Protein AF-A0A841J9T7-F1 (afdb_monomer_lite)

Sequence (153 aa):
MTEWVSKWVQEGRLWIWRYANPRRDWRGWHFSADPAGCRSVRNLLDRMSGGGACHRTLKLDSITDDVLRVPNYDQKSFGQFSRVRIEYQPDAQDLSLHPENDRLVLTVGNRRLQKLASAFTDVEIDGGDFGIRTSDNRRAEHWMFWWPPRERN

Organism: NCBI:txid627688

Secondary structure (DSSP, 8-state):
--HHHHT----S-EEEE-BSS--GGG-S-EEEE-HHHHHHHHHHHHHHTTSSSEEEEEEPPP--HHHHHTTT----BSS--SEEEEEE-TT--S-EEEEETTEEEEEE-HHHHHHHHHHHHHHHTT--SEEE-SSSSTTSPPEEE-PPPPP--

Structure (mmCIF, N/CA/C/O backbone):
data_AF-A0A841J9T7-F1
#
_entry.id   AF-A0A841J9T7-F1
#
loop_
_atom_site.group_PDB
_atom_site.id
_atom_site.type_symbol
_atom_site.label_atom_id
_atom_site.label_alt_id
_atom_site.label_comp_id
_atom_site.label_asym_id
_atom_site.label_entity_id
_atom_site.label_seq_id
_atom_site.pdbx_PDB_ins_code
_atom_site.Cartn_x
_atom_site.Cartn_y
_atom_site.Cartn_z
_atom_site.occupancy
_atom_site.B_iso_or_equiv
_atom_site.auth_seq_id
_atom_site.auth_comp_id
_atom_site.auth_asym_id
_atom_site.auth_atom_id
_atom_site.pdbx_PDB_model_num
ATOM 1 N N . MET A 1 1 ? -18.945 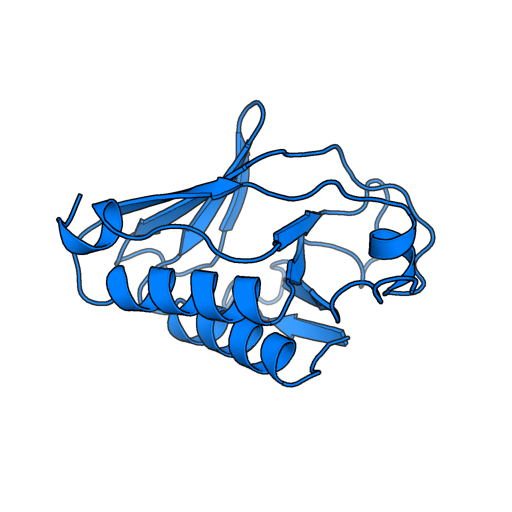-1.268 10.205 1.00 57.69 1 MET A N 1
ATOM 2 C CA . MET A 1 1 ? -18.230 -0.840 8.981 1.00 57.69 1 MET A CA 1
ATOM 3 C C . MET A 1 1 ? -19.118 0.154 8.265 1.00 57.69 1 MET A C 1
ATOM 5 O O . MET A 1 1 ? -20.275 -0.166 8.032 1.00 57.69 1 MET A O 1
ATOM 9 N N . THR A 1 2 ? -18.623 1.355 7.997 1.00 70.69 2 THR A N 1
ATOM 10 C CA . THR A 1 2 ? -19.418 2.4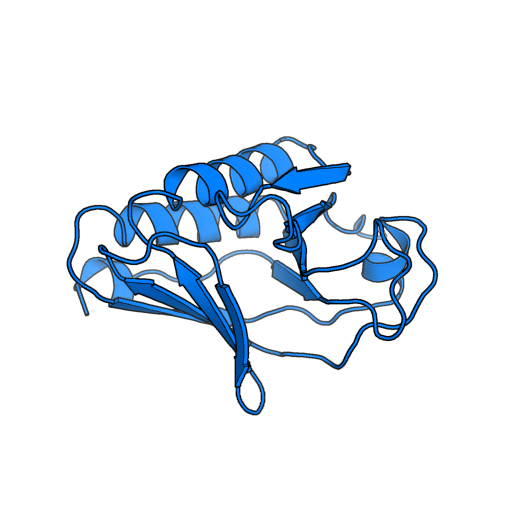32 7.401 1.00 70.69 2 THR A CA 1
ATOM 11 C C . THR A 1 2 ? -19.857 2.042 5.980 1.00 70.69 2 THR A C 1
ATOM 13 O O . THR A 1 2 ? -19.057 1.501 5.213 1.00 70.69 2 THR A O 1
ATOM 16 N N . GLU A 1 3 ? -21.122 2.276 5.628 1.00 76.94 3 GLU A N 1
ATOM 17 C CA . GLU A 1 3 ? -21.802 1.710 4.443 1.00 76.94 3 GLU A CA 1
ATOM 18 C C . GLU A 1 3 ? -21.121 2.034 3.092 1.00 76.94 3 GLU A C 1
ATOM 20 O O . GLU A 1 3 ? -21.208 1.290 2.120 1.00 76.94 3 GLU A O 1
ATOM 25 N N . TRP A 1 4 ? -20.378 3.133 3.020 1.00 83.44 4 TRP A N 1
ATOM 26 C CA . TRP A 1 4 ? -19.606 3.534 1.840 1.00 83.44 4 TRP A CA 1
ATOM 27 C C . TRP A 1 4 ? -18.286 2.762 1.622 1.00 83.44 4 TRP A C 1
ATOM 29 O O . TRP A 1 4 ? -17.859 2.606 0.475 1.00 83.44 4 TRP A O 1
ATOM 39 N N . VAL A 1 5 ? -17.665 2.224 2.682 1.00 88.75 5 VAL A N 1
ATOM 40 C CA . VAL A 1 5 ? -16.448 1.391 2.622 1.00 88.75 5 VAL A CA 1
ATOM 41 C C . VAL A 1 5 ? -16.835 -0.020 2.196 1.00 88.75 5 VAL A C 1
ATOM 43 O O . VAL A 1 5 ? -16.106 -0.672 1.451 1.00 88.75 5 VAL A O 1
ATOM 46 N N . SER A 1 6 ? -18.019 -0.490 2.606 1.00 88.19 6 SER A N 1
ATOM 47 C CA . SER A 1 6 ? -18.521 -1.798 2.183 1.00 88.19 6 SER A CA 1
ATOM 48 C C . SER A 1 6 ? -18.913 -1.840 0.701 1.00 88.19 6 SER A C 1
ATOM 50 O O . SER A 1 6 ? -18.763 -2.891 0.077 1.00 88.19 6 SER A O 1
ATOM 52 N N . LYS A 1 7 ? -19.351 -0.709 0.131 1.00 91.81 7 LYS A N 1
ATOM 53 C CA . LYS A 1 7 ? -19.669 -0.542 -1.301 1.00 91.81 7 LYS A CA 1
ATOM 54 C C . LYS A 1 7 ? -18.442 -0.324 -2.195 1.00 91.81 7 LYS A C 1
ATOM 56 O O . LYS A 1 7 ? -18.576 -0.346 -3.412 1.00 91.81 7 LYS A O 1
ATOM 61 N N . TRP A 1 8 ? -17.261 -0.086 -1.624 1.00 95.56 8 TRP A N 1
ATOM 62 C CA . TRP A 1 8 ? -16.036 0.075 -2.408 1.00 95.56 8 TRP A CA 1
ATOM 63 C C . TRP A 1 8 ? -15.618 -1.252 -3.052 1.00 95.56 8 TRP A C 1
ATOM 65 O O . TRP A 1 8 ? -15.632 -2.301 -2.399 1.00 95.56 8 TRP A O 1
ATOM 75 N N . VAL A 1 9 ? -15.209 -1.202 -4.316 1.00 95.69 9 VAL A N 1
ATOM 76 C CA . VAL A 1 9 ? -14.722 -2.351 -5.082 1.00 95.69 9 VAL A CA 1
ATOM 77 C C . VAL A 1 9 ? -13.314 -2.035 -5.565 1.00 95.69 9 VAL A C 1
ATOM 79 O O . VAL A 1 9 ? -13.032 -0.912 -5.9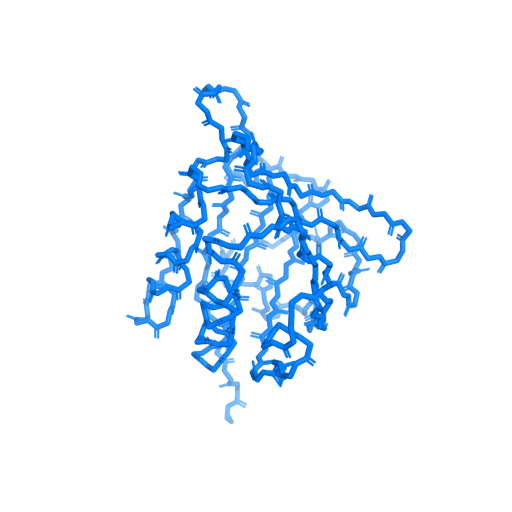75 1.00 95.69 9 VAL A O 1
ATOM 82 N N . GLN A 1 10 ? -12.432 -3.026 -5.474 1.00 97.88 10 GLN A N 1
ATOM 83 C CA . GLN A 1 10 ? -11.070 -2.885 -5.960 1.00 97.88 10 GLN A CA 1
ATOM 84 C C . GLN A 1 10 ? -11.047 -2.844 -7.486 1.00 97.88 10 GLN A C 1
ATOM 86 O O . GLN A 1 10 ? -11.663 -3.680 -8.145 1.00 97.88 10 GLN A O 1
ATOM 91 N N . GLU A 1 11 ? -10.250 -1.928 -8.013 1.00 97.50 11 GLU A N 1
ATOM 92 C CA . GLU A 1 11 ? -9.893 -1.814 -9.421 1.00 97.50 11 GLU A CA 1
ATOM 93 C C . GLU A 1 11 ? -8.370 -1.865 -9.548 1.00 97.50 11 GLU A C 1
ATOM 95 O O . GLU A 1 11 ? -7.658 -1.484 -8.617 1.00 97.50 11 GLU A O 1
ATOM 100 N N . GLY A 1 12 ? -7.881 -2.339 -10.693 1.00 96.44 12 GLY A N 1
ATOM 101 C CA . GLY A 1 12 ? -6.451 -2.450 -10.969 1.00 96.44 12 GLY A CA 1
ATOM 102 C C . GLY A 1 12 ? -5.695 -3.431 -10.069 1.00 96.44 12 GLY A C 1
ATOM 103 O O . GLY A 1 12 ? -6.268 -4.205 -9.289 1.00 96.44 12 GLY A O 1
ATOM 104 N N . ARG A 1 13 ? -4.374 -3.413 -10.223 1.00 97.06 13 ARG A N 1
ATOM 105 C CA . ARG A 1 13 ? -3.427 -4.333 -9.588 1.00 97.06 13 ARG A CA 1
ATOM 106 C C . ARG A 1 13 ? -2.626 -3.637 -8.496 1.00 97.06 13 ARG A C 1
ATOM 108 O O . ARG A 1 13 ? -2.325 -2.448 -8.574 1.00 97.06 13 ARG A O 1
ATOM 115 N N . LEU A 1 14 ? -2.280 -4.414 -7.474 1.00 97.69 14 LEU A N 1
ATOM 116 C CA . LEU A 1 14 ? -1.498 -3.988 -6.319 1.00 97.69 14 LEU A CA 1
ATOM 117 C C . LEU A 1 14 ? -0.500 -5.091 -5.974 1.00 97.69 14 LEU A C 1
ATOM 119 O O . LEU A 1 14 ? -0.892 -6.241 -5.773 1.00 97.69 14 LEU A O 1
ATOM 123 N N . TRP A 1 15 ? 0.766 -4.720 -5.841 1.00 97.12 15 TRP A N 1
ATOM 124 C CA . TRP A 1 15 ? 1.850 -5.597 -5.421 1.00 97.12 15 TRP A CA 1
ATOM 125 C C . TRP A 1 15 ? 2.432 -5.080 -4.111 1.00 97.12 15 TRP A C 1
ATOM 127 O O . TRP A 1 15 ? 2.761 -3.900 -3.983 1.00 97.12 15 TRP A O 1
ATOM 137 N N . ILE A 1 16 ? 2.571 -5.977 -3.136 1.00 97.31 16 ILE A N 1
ATOM 138 C CA . ILE A 1 16 ? 3.241 -5.692 -1.868 1.00 97.31 16 ILE A CA 1
ATOM 139 C C . ILE A 1 16 ? 4.197 -6.836 -1.567 1.00 97.31 16 ILE A C 1
ATOM 141 O O . ILE A 1 16 ? 3.788 -7.997 -1.528 1.00 97.31 16 ILE A O 1
ATOM 145 N N . TRP A 1 17 ? 5.464 -6.515 -1.332 1.00 95.44 17 TRP A N 1
ATOM 146 C CA . TRP A 1 17 ? 6.475 -7.514 -1.013 1.00 95.44 17 TRP A CA 1
ATOM 147 C C . TRP A 1 17 ? 7.516 -6.982 -0.042 1.00 95.44 17 TRP A C 1
ATOM 149 O O . TRP A 1 17 ? 7.650 -5.787 0.200 1.00 95.44 17 TRP A O 1
ATOM 159 N N . ARG A 1 18 ? 8.276 -7.907 0.522 1.00 94.38 18 ARG A N 1
ATOM 160 C CA . ARG A 1 18 ? 9.519 -7.642 1.240 1.00 94.38 18 ARG A CA 1
ATOM 161 C C . ARG A 1 18 ? 10.559 -8.597 0.682 1.00 94.38 18 ARG A C 1
ATOM 163 O O . ARG A 1 18 ? 10.191 -9.686 0.257 1.00 94.38 18 ARG A O 1
ATOM 170 N N . TYR A 1 19 ? 11.832 -8.232 0.662 1.00 93.50 19 TYR A N 1
ATOM 171 C CA . TYR A 1 19 ? 12.885 -9.164 0.250 1.00 93.50 19 TYR A CA 1
ATOM 172 C C . TYR A 1 19 ? 13.229 -10.142 1.374 1.00 93.50 19 TYR A C 1
ATOM 174 O O . TYR A 1 19 ? 13.214 -9.767 2.545 1.00 93.50 19 TYR A O 1
ATOM 182 N N . ALA A 1 20 ? 13.564 -11.387 1.025 1.00 90.69 20 ALA A N 1
ATOM 183 C CA . ALA A 1 20 ? 13.953 -12.406 2.004 1.00 90.69 20 ALA A CA 1
ATOM 184 C C . ALA A 1 20 ? 15.289 -12.078 2.692 1.00 90.69 20 ALA A C 1
ATOM 186 O O . ALA A 1 20 ? 15.424 -12.281 3.894 1.00 90.69 20 ALA A O 1
ATOM 187 N N . ASN A 1 21 ? 16.247 -11.518 1.944 1.00 88.50 21 ASN A N 1
ATOM 188 C CA . ASN A 1 21 ? 17.583 -11.161 2.434 1.00 88.50 21 ASN A CA 1
ATOM 189 C C . ASN A 1 21 ? 17.946 -9.711 2.056 1.00 88.50 21 ASN A C 1
ATOM 191 O O . ASN A 1 21 ? 18.801 -9.491 1.194 1.00 88.50 21 ASN A O 1
ATOM 195 N N . PRO A 1 22 ? 17.288 -8.702 2.656 1.00 90.38 22 PRO A N 1
ATOM 196 C CA . PRO A 1 22 ? 17.463 -7.314 2.253 1.00 90.38 22 PRO A CA 1
ATOM 197 C C . PRO A 1 22 ? 18.798 -6.732 2.736 1.00 90.38 22 PRO A C 1
ATOM 199 O O . PRO A 1 22 ? 19.158 -6.819 3.917 1.00 90.38 22 PRO A O 1
ATOM 202 N N . ARG A 1 23 ? 19.496 -6.022 1.843 1.00 88.38 23 ARG A N 1
ATOM 203 C CA . ARG A 1 23 ? 20.515 -5.029 2.231 1.00 88.38 23 ARG A CA 1
ATOM 204 C C . ARG A 1 23 ? 19.846 -3.879 2.991 1.00 88.38 23 ARG A C 1
ATOM 206 O O . ARG A 1 23 ? 18.635 -3.710 2.917 1.00 88.38 23 ARG A O 1
ATOM 213 N N . ARG A 1 24 ? 20.629 -3.075 3.722 1.00 84.62 24 ARG A N 1
ATOM 214 C CA . ARG A 1 24 ? 20.113 -2.030 4.630 1.00 84.62 24 ARG A CA 1
ATOM 215 C C . ARG A 1 24 ? 19.043 -1.134 3.992 1.00 84.62 24 ARG A C 1
ATOM 217 O O . ARG A 1 24 ? 18.013 -0.922 4.618 1.00 84.62 24 ARG A O 1
ATOM 224 N N . ASP A 1 25 ? 19.278 -0.673 2.768 1.00 83.88 25 ASP A N 1
ATOM 225 C CA . ASP A 1 25 ? 18.397 0.283 2.080 1.00 83.88 25 ASP A CA 1
ATOM 226 C C . ASP A 1 25 ? 17.207 -0.398 1.365 1.00 83.88 25 ASP A C 1
ATOM 228 O O . ASP A 1 25 ? 16.303 0.270 0.881 1.00 83.88 25 ASP A O 1
ATOM 232 N N . TRP A 1 26 ? 17.178 -1.736 1.363 1.00 88.31 26 TRP A N 1
ATOM 233 C CA . TRP A 1 26 ? 16.125 -2.598 0.804 1.00 88.31 26 TRP A CA 1
ATOM 234 C C . TRP A 1 26 ? 15.266 -3.252 1.897 1.00 88.31 26 TRP A C 1
ATOM 236 O O . TRP A 1 26 ? 14.555 -4.229 1.656 1.00 88.31 26 TRP A O 1
ATOM 246 N N . ARG A 1 27 ? 15.408 -2.781 3.141 1.00 90.75 27 ARG A N 1
ATOM 247 C CA . ARG A 1 27 ? 14.606 -3.231 4.280 1.00 90.75 27 ARG A CA 1
ATOM 248 C C . ARG A 1 27 ? 13.223 -2.589 4.249 1.00 90.75 27 ARG A C 1
ATOM 250 O O . ARG A 1 27 ? 13.043 -1.511 3.698 1.00 90.75 27 ARG A O 1
ATOM 257 N N . GLY A 1 28 ? 12.281 -3.225 4.937 1.00 93.56 28 GLY A N 1
ATOM 258 C CA . GLY A 1 28 ? 10.891 -2.791 4.976 1.00 93.56 28 GLY A CA 1
ATOM 259 C C . GLY A 1 28 ? 10.045 -3.399 3.865 1.00 93.56 28 GLY A C 1
ATOM 260 O O . GLY A 1 28 ? 10.404 -4.408 3.256 1.00 93.56 28 GLY A O 1
ATOM 261 N N . TRP A 1 29 ? 8.875 -2.804 3.668 1.00 96.81 29 TRP A N 1
ATOM 262 C CA . TRP A 1 29 ? 7.907 -3.232 2.667 1.00 96.81 29 TRP A CA 1
ATOM 263 C C . TRP A 1 29 ? 8.026 -2.392 1.405 1.00 96.81 29 TRP A C 1
ATOM 265 O O . TRP A 1 29 ? 8.319 -1.198 1.450 1.00 96.81 29 TRP A O 1
ATOM 275 N N . HIS A 1 30 ? 7.772 -3.038 0.282 1.00 97.00 30 HIS A N 1
ATOM 276 C CA . HIS A 1 30 ? 7.824 -2.478 -1.051 1.00 97.00 30 HIS A CA 1
ATOM 277 C C . HIS A 1 30 ? 6.428 -2.547 -1.653 1.00 97.00 30 HIS A C 1
ATOM 279 O O . HIS A 1 30 ? 5.721 -3.542 -1.481 1.00 97.00 30 HIS A O 1
ATOM 285 N N . PHE A 1 31 ? 6.047 -1.478 -2.335 1.00 97.56 31 PHE A N 1
ATOM 286 C CA . PHE A 1 31 ? 4.732 -1.276 -2.909 1.00 97.56 31 PHE A CA 1
ATOM 287 C C . PHE A 1 31 ? 4.874 -0.911 -4.379 1.00 97.56 31 PHE A C 1
ATOM 289 O O . PHE A 1 31 ? 5.788 -0.186 -4.778 1.00 97.56 31 PHE A O 1
ATOM 296 N N . SER A 1 32 ? 3.932 -1.394 -5.171 1.00 96.50 32 SER A N 1
ATOM 297 C CA . SER A 1 32 ? 3.701 -0.949 -6.537 1.00 96.50 32 SER A CA 1
ATOM 298 C C . SER A 1 32 ? 2.229 -1.174 -6.870 1.00 96.50 32 SER A C 1
ATOM 300 O O . SER A 1 32 ? 1.584 -2.050 -6.289 1.00 96.50 32 SER A O 1
ATOM 302 N N . ALA A 1 33 ? 1.680 -0.386 -7.780 1.00 96.88 33 ALA A N 1
ATOM 303 C CA . ALA A 1 33 ? 0.329 -0.556 -8.291 1.00 96.88 33 ALA A CA 1
ATOM 304 C C . ALA A 1 33 ? 0.253 0.034 -9.698 1.00 96.88 33 ALA A C 1
ATOM 306 O O . ALA A 1 33 ? 1.012 0.942 -10.036 1.00 96.88 33 ALA A O 1
ATOM 307 N N . ASP A 1 34 ? -0.661 -0.484 -10.515 1.00 95.62 34 ASP A N 1
ATOM 308 C CA . ASP A 1 34 ? -0.993 0.179 -11.776 1.00 95.62 34 ASP A CA 1
ATOM 309 C C . ASP A 1 34 ? -1.816 1.460 -11.501 1.00 95.62 34 ASP A C 1
ATOM 311 O O . ASP A 1 34 ? -2.312 1.653 -10.381 1.00 95.62 34 ASP A O 1
ATOM 315 N N . PRO A 1 35 ? -2.005 2.355 -12.490 1.00 95.69 35 PRO A N 1
ATOM 316 C CA . PRO A 1 35 ? -2.741 3.597 -12.263 1.00 95.69 35 PRO A CA 1
ATOM 317 C C . PRO A 1 35 ? -4.172 3.393 -11.735 1.00 95.69 35 PRO A C 1
ATOM 319 O O . PRO A 1 35 ? -4.660 4.203 -10.945 1.00 95.69 35 PRO A O 1
ATOM 322 N N . ALA A 1 36 ? -4.860 2.315 -12.132 1.00 97.00 36 ALA A N 1
ATOM 323 C CA . ALA A 1 36 ? -6.192 2.003 -11.613 1.00 97.00 36 ALA A CA 1
ATOM 324 C C . ALA A 1 36 ? -6.128 1.524 -10.151 1.00 97.00 36 ALA A C 1
ATOM 326 O O . ALA A 1 36 ? -6.938 1.959 -9.333 1.00 97.00 36 ALA A O 1
ATOM 327 N N . GLY A 1 37 ? -5.121 0.724 -9.800 1.00 97.50 37 GLY A N 1
ATOM 328 C CA . GLY A 1 37 ? -4.824 0.263 -8.448 1.00 97.50 37 GLY A CA 1
ATOM 329 C C . GLY A 1 37 ? -4.497 1.417 -7.509 1.00 97.50 37 GLY A C 1
ATOM 330 O O . GLY A 1 37 ? -5.073 1.501 -6.422 1.00 97.50 37 GLY A O 1
ATOM 331 N N . CYS A 1 38 ? -3.665 2.366 -7.949 1.00 98.00 38 CYS A N 1
ATOM 332 C CA . CYS A 1 38 ? -3.388 3.592 -7.202 1.00 98.00 38 CYS A CA 1
ATOM 333 C C . CYS A 1 38 ? -4.670 4.375 -6.901 1.00 98.00 38 CYS A C 1
ATOM 335 O O . CYS A 1 38 ? -4.955 4.660 -5.734 1.00 98.00 38 CYS A O 1
ATOM 337 N N . ARG A 1 39 ? -5.490 4.670 -7.922 1.00 97.75 39 ARG A N 1
ATOM 338 C CA . ARG A 1 39 ? -6.785 5.352 -7.733 1.00 97.75 39 ARG A CA 1
ATOM 339 C C . ARG A 1 39 ? -7.699 4.593 -6.787 1.00 97.75 39 ARG A C 1
ATOM 341 O O . ARG A 1 39 ? -8.319 5.203 -5.916 1.00 97.75 39 ARG A O 1
ATOM 348 N N . SER A 1 40 ? -7.763 3.274 -6.940 1.00 97.81 40 SER A N 1
ATOM 349 C CA . SER A 1 40 ? -8.615 2.409 -6.136 1.00 97.81 40 SER A CA 1
ATOM 350 C C . SER A 1 40 ? -8.224 2.464 -4.657 1.00 97.81 40 SER A C 1
ATOM 352 O O . SER A 1 40 ? -9.082 2.724 -3.807 1.00 97.81 40 SER A O 1
ATOM 354 N N . VAL A 1 41 ? -6.928 2.326 -4.342 1.00 98.06 41 VAL A N 1
ATOM 355 C CA . VAL A 1 41 ? -6.408 2.431 -2.969 1.00 98.06 41 VAL A CA 1
ATOM 356 C C . VAL A 1 41 ? -6.629 3.832 -2.400 1.00 98.06 41 VAL A C 1
ATOM 358 O O . VAL A 1 41 ? -7.114 3.955 -1.276 1.00 98.06 41 VAL A O 1
ATOM 361 N N . ARG A 1 42 ? -6.353 4.898 -3.162 1.00 97.75 42 ARG A N 1
ATOM 362 C CA . ARG A 1 42 ? -6.608 6.276 -2.705 1.00 97.75 42 ARG A CA 1
ATOM 363 C C . ARG A 1 42 ? -8.082 6.507 -2.393 1.00 97.75 42 ARG A C 1
ATOM 365 O O . ARG A 1 42 ? -8.393 7.057 -1.342 1.00 97.75 42 ARG A O 1
ATOM 372 N N . ASN A 1 43 ? -8.983 6.048 -3.262 1.00 97.31 43 ASN A N 1
ATOM 373 C CA . ASN A 1 43 ? -10.421 6.166 -3.037 1.00 97.31 43 ASN A CA 1
ATOM 374 C C . ASN A 1 43 ? -10.869 5.392 -1.789 1.00 97.31 43 ASN A C 1
ATOM 376 O O . ASN A 1 43 ? -11.743 5.859 -1.065 1.00 97.31 43 ASN A O 1
ATOM 380 N N . LEU A 1 44 ? -10.264 4.235 -1.509 1.00 97.50 44 LEU A N 1
ATOM 381 C CA . LEU A 1 44 ? -10.530 3.502 -0.275 1.00 97.50 44 LEU A CA 1
ATOM 382 C C . LEU A 1 44 ? -10.082 4.285 0.963 1.00 97.50 44 LEU A C 1
ATOM 384 O O . LEU A 1 44 ? -10.859 4.412 1.906 1.00 97.50 44 LEU A O 1
ATOM 388 N N . LEU A 1 45 ? -8.848 4.797 0.959 1.00 97.06 45 LEU A N 1
ATOM 389 C CA . LEU A 1 45 ? -8.292 5.563 2.077 1.00 97.06 45 LEU A CA 1
ATOM 390 C C . LEU A 1 45 ? -9.117 6.826 2.351 1.00 97.06 45 LEU A C 1
ATOM 392 O O . LEU A 1 45 ? -9.409 7.121 3.505 1.00 97.06 45 LEU A O 1
ATOM 396 N N . ASP A 1 46 ? -9.558 7.520 1.303 1.00 95.38 46 ASP A N 1
ATOM 397 C CA . ASP A 1 46 ? -10.437 8.687 1.412 1.00 95.38 46 ASP A CA 1
ATOM 398 C C . ASP A 1 46 ? -11.779 8.340 2.081 1.00 95.38 46 ASP A C 1
ATOM 400 O O . ASP A 1 46 ? -12.178 8.986 3.044 1.00 95.38 46 ASP A O 1
ATOM 404 N N . ARG A 1 47 ? -12.423 7.232 1.681 1.00 94.69 47 ARG A N 1
ATOM 405 C CA . ARG A 1 47 ? -13.669 6.746 2.316 1.00 94.69 47 ARG A CA 1
ATOM 406 C C . ARG A 1 47 ? -13.495 6.285 3.766 1.00 94.69 47 ARG A C 1
ATOM 408 O O . ARG A 1 47 ? -14.476 6.212 4.506 1.00 94.69 47 ARG A O 1
ATOM 415 N N . MET A 1 48 ? -12.288 5.872 4.149 1.00 94.88 48 MET A N 1
ATOM 416 C CA . MET A 1 48 ? -11.965 5.504 5.531 1.00 94.88 48 MET A CA 1
ATOM 417 C C . MET A 1 48 ? -11.704 6.744 6.397 1.00 94.88 48 MET A C 1
ATOM 419 O O . MET A 1 48 ? -12.030 6.737 7.584 1.00 94.88 48 MET A O 1
ATOM 423 N N . SER A 1 49 ? -11.147 7.800 5.800 1.00 92.31 49 SER A N 1
ATOM 424 C CA . SER A 1 49 ? -10.795 9.053 6.469 1.00 92.31 49 SER A CA 1
ATOM 425 C C . SER A 1 49 ? -11.998 9.712 7.149 1.00 92.31 49 SER A C 1
ATOM 427 O O . SER A 1 49 ? -13.118 9.690 6.640 1.00 92.31 49 SER A O 1
ATOM 429 N N . GLY A 1 50 ? -11.780 10.290 8.333 1.00 81.38 50 GLY A N 1
ATOM 430 C CA . GLY A 1 50 ? -12.816 11.006 9.091 1.00 81.38 50 GLY A CA 1
ATOM 431 C C . GLY A 1 50 ? -13.922 10.128 9.699 1.00 81.38 50 GLY A C 1
ATOM 432 O O . GLY A 1 50 ? -14.748 10.633 10.456 1.00 81.38 50 GLY A O 1
ATOM 433 N N . GLY A 1 51 ? -13.940 8.822 9.411 1.00 85.56 51 GLY A N 1
ATOM 434 C CA . GLY A 1 51 ? -14.853 7.856 10.019 1.00 85.56 51 GLY A CA 1
ATOM 435 C C . GLY A 1 51 ? -14.325 7.237 11.320 1.00 85.56 51 GLY A C 1
ATOM 436 O O . GLY A 1 51 ? -13.236 7.550 11.799 1.00 85.56 51 GLY A O 1
ATOM 437 N N . GLY A 1 52 ? -15.103 6.305 11.879 1.00 91.69 52 GLY A N 1
ATOM 438 C CA . GLY A 1 52 ? -14.643 5.410 12.946 1.00 91.69 52 GLY A CA 1
ATOM 439 C C . GLY A 1 52 ? -13.783 4.255 12.420 1.00 91.69 52 GLY A C 1
ATOM 440 O O . GLY A 1 52 ? -13.619 4.078 11.210 1.00 91.69 52 GLY A O 1
ATOM 441 N N . ALA A 1 53 ? -13.267 3.432 13.338 1.00 95.75 53 ALA A N 1
ATOM 442 C CA . ALA A 1 53 ? -12.442 2.280 12.987 1.00 95.75 53 ALA A CA 1
ATOM 443 C C . ALA A 1 53 ? -13.165 1.334 12.008 1.00 95.75 53 ALA A C 1
ATOM 445 O O . ALA A 1 53 ? -14.324 0.949 12.204 1.00 95.75 53 ALA A O 1
ATOM 446 N N . CYS A 1 54 ? -12.484 0.963 10.927 1.00 96.25 54 CYS A N 1
ATOM 447 C CA . CYS A 1 54 ? -13.036 0.096 9.892 1.00 96.25 54 CYS A CA 1
ATOM 448 C C . CYS A 1 54 ? -11.927 -0.628 9.125 1.00 96.25 54 CYS A C 1
ATOM 450 O O . CYS A 1 54 ? -10.743 -0.409 9.356 1.00 96.25 54 CYS A O 1
ATOM 452 N N . HIS A 1 55 ? -12.305 -1.533 8.225 1.00 96.94 55 HIS A N 1
ATOM 453 C CA . HIS A 1 55 ? -11.331 -2.258 7.424 1.00 96.94 55 HIS A CA 1
ATOM 454 C C . HIS A 1 55 ? -11.876 -2.613 6.043 1.00 96.94 55 HIS A C 1
ATOM 456 O O . HIS A 1 55 ? -13.088 -2.678 5.829 1.00 96.94 55 HIS A O 1
ATOM 462 N N . ARG A 1 56 ? -10.976 -2.942 5.120 1.00 97.25 56 ARG A N 1
ATOM 463 C CA . ARG A 1 56 ? -11.311 -3.568 3.838 1.00 97.25 56 ARG A CA 1
ATOM 464 C C . ARG A 1 56 ? -10.175 -4.484 3.407 1.00 97.25 56 ARG A C 1
ATOM 466 O O . ARG A 1 56 ? -9.018 -4.232 3.724 1.00 97.25 56 ARG A O 1
ATOM 473 N N . THR A 1 57 ? -10.510 -5.562 2.713 1.00 97.31 57 THR A N 1
ATOM 474 C CA . THR A 1 57 ? -9.516 -6.496 2.181 1.00 97.31 57 THR A CA 1
ATOM 475 C C . THR A 1 57 ? -9.404 -6.318 0.679 1.00 97.31 57 THR A C 1
ATOM 477 O O . THR A 1 57 ? -10.415 -6.325 -0.020 1.00 97.31 57 THR A O 1
ATOM 480 N N . LEU A 1 58 ? -8.170 -6.164 0.216 1.00 98.00 58 LEU A N 1
ATOM 481 C CA . LEU A 1 58 ? -7.783 -6.059 -1.178 1.00 98.00 58 LEU A CA 1
ATOM 482 C C . LEU A 1 58 ? -7.078 -7.349 -1.583 1.00 98.00 58 LEU A C 1
ATOM 484 O O . LEU A 1 58 ? -6.424 -8.000 -0.763 1.00 98.00 58 LEU A O 1
ATOM 488 N N . LYS A 1 59 ? -7.207 -7.709 -2.853 1.00 97.94 59 LYS A N 1
ATOM 489 C CA . LYS A 1 59 ? -6.386 -8.725 -3.499 1.00 97.94 59 LYS A CA 1
ATOM 490 C C . LYS A 1 59 ? -5.031 -8.119 -3.850 1.00 97.94 59 LYS A C 1
ATOM 492 O O . LYS A 1 59 ? -4.958 -6.976 -4.301 1.00 97.94 59 LYS A O 1
ATOM 497 N N . LEU A 1 60 ? -3.992 -8.909 -3.642 1.00 97.38 60 LEU A N 1
ATOM 498 C CA . LEU A 1 60 ? -2.648 -8.644 -4.120 1.00 97.38 60 LEU A CA 1
ATOM 499 C C . LEU A 1 60 ? -2.394 -9.518 -5.338 1.00 97.38 60 LEU A C 1
ATOM 501 O O . LEU A 1 60 ? -2.806 -10.680 -5.370 1.00 97.38 60 LEU A O 1
ATOM 505 N N . ASP A 1 61 ? -1.732 -8.938 -6.324 1.00 95.81 61 ASP A N 1
ATOM 506 C CA . ASP A 1 61 ? -1.266 -9.667 -7.488 1.00 95.81 61 ASP A CA 1
ATOM 507 C C . ASP A 1 61 ? 0.087 -10.335 -7.179 1.00 95.81 61 ASP A C 1
ATOM 509 O O . ASP A 1 61 ? 0.811 -9.947 -6.253 1.00 95.81 61 ASP A O 1
ATOM 513 N N . SER A 1 62 ? 0.403 -11.398 -7.911 1.00 92.81 62 SER A N 1
ATOM 514 C CA . SER A 1 62 ? 1.572 -12.230 -7.652 1.00 92.81 62 SER A CA 1
ATOM 515 C C . SER A 1 62 ? 2.870 -11.450 -7.851 1.00 92.81 62 SER A C 1
ATOM 517 O O . SER A 1 62 ? 3.037 -10.698 -8.811 1.00 92.81 62 SER A O 1
ATOM 519 N N . ILE A 1 63 ? 3.828 -11.679 -6.953 1.00 93.44 63 ILE A N 1
ATOM 520 C CA . ILE A 1 63 ? 5.176 -11.123 -7.068 1.00 93.44 63 ILE A CA 1
ATOM 521 C C . ILE A 1 63 ? 5.959 -11.971 -8.071 1.00 93.44 63 ILE A C 1
ATOM 523 O O . ILE A 1 63 ? 6.485 -13.030 -7.725 1.00 93.44 63 ILE A O 1
ATOM 527 N N . THR A 1 64 ? 5.963 -11.528 -9.327 1.00 91.12 64 THR A N 1
ATOM 528 C CA . THR A 1 64 ? 6.703 -12.153 -10.429 1.00 91.12 64 THR A CA 1
ATOM 529 C C . THR A 1 64 ? 8.120 -11.593 -10.532 1.00 91.12 64 THR A C 1
ATOM 531 O O . THR A 1 64 ? 8.440 -10.553 -9.952 1.00 91.12 64 THR A O 1
ATOM 534 N N . ASP A 1 65 ? 8.967 -12.241 -11.332 1.00 88.19 65 ASP A N 1
ATOM 535 C CA . ASP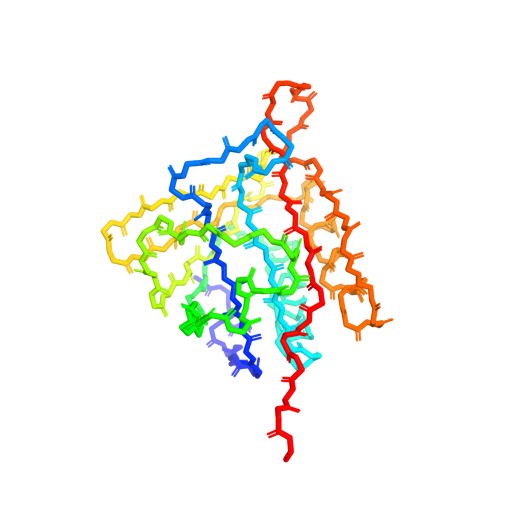 A 1 65 ? 10.311 -11.736 -11.627 1.00 88.19 65 ASP A CA 1
ATOM 536 C C . ASP A 1 65 ? 10.280 -10.336 -12.256 1.00 88.19 65 ASP A C 1
ATOM 538 O O . ASP A 1 65 ? 11.159 -9.527 -11.986 1.00 88.19 65 ASP A O 1
ATOM 542 N N . ASP A 1 66 ? 9.265 -10.011 -13.063 1.00 88.62 66 ASP A N 1
ATOM 543 C CA . ASP A 1 66 ? 9.156 -8.679 -13.665 1.00 88.62 66 ASP A CA 1
ATOM 544 C C . ASP A 1 66 ? 8.870 -7.597 -12.608 1.00 88.62 66 ASP A C 1
ATOM 546 O O . ASP A 1 66 ? 9.429 -6.507 -12.708 1.00 88.62 66 ASP A O 1
ATOM 550 N N . VAL A 1 67 ? 8.105 -7.905 -11.549 1.00 90.69 67 VAL A N 1
ATOM 551 C CA . VAL A 1 67 ? 7.924 -7.005 -10.391 1.00 90.69 67 VAL A CA 1
ATOM 552 C C . VAL A 1 67 ? 9.244 -6.823 -9.638 1.00 90.69 67 VAL A C 1
ATOM 554 O O . VAL A 1 67 ? 9.625 -5.699 -9.320 1.00 90.69 67 VAL A O 1
ATOM 557 N N . LEU A 1 68 ? 9.974 -7.915 -9.387 1.00 90.00 68 LEU A N 1
ATOM 558 C CA . LEU A 1 68 ? 11.251 -7.887 -8.657 1.00 90.00 68 LEU A CA 1
ATOM 559 C C . LEU A 1 68 ? 12.394 -7.235 -9.453 1.00 90.00 68 LEU A C 1
ATOM 561 O O . LEU A 1 68 ? 13.357 -6.749 -8.862 1.00 90.00 68 LEU A O 1
ATOM 565 N N . ARG A 1 69 ? 12.290 -7.181 -10.785 1.00 86.56 69 ARG A N 1
ATOM 566 C CA . ARG A 1 69 ? 13.249 -6.484 -11.654 1.00 86.56 69 ARG A CA 1
ATOM 567 C C . ARG A 1 69 ? 13.058 -4.975 -11.687 1.00 86.56 69 ARG A C 1
ATOM 569 O O . ARG A 1 69 ? 14.034 -4.295 -11.993 1.00 86.56 69 ARG A O 1
ATOM 576 N N . VAL A 1 70 ? 11.869 -4.438 -11.377 1.00 86.38 70 VAL A N 1
ATOM 577 C CA . VAL A 1 70 ? 11.632 -2.976 -11.401 1.00 86.38 70 VAL A CA 1
ATOM 578 C C . VAL A 1 70 ? 12.673 -2.226 -10.563 1.00 86.38 70 VAL A C 1
ATOM 580 O O . VAL A 1 70 ? 13.268 -1.280 -11.074 1.00 86.38 70 VAL A O 1
ATOM 583 N N . PRO A 1 71 ? 12.981 -2.656 -9.327 1.00 83.44 71 PRO A N 1
ATOM 584 C CA . PRO A 1 71 ? 13.979 -1.979 -8.510 1.00 83.44 71 PRO A CA 1
ATOM 585 C C . PRO A 1 71 ? 15.427 -2.361 -8.863 1.00 83.44 71 PRO A C 1
ATOM 587 O O . PRO A 1 71 ? 16.359 -1.934 -8.188 1.00 83.44 71 PRO A O 1
ATOM 590 N N . ASN A 1 72 ? 15.631 -3.212 -9.877 1.00 85.50 72 ASN A N 1
ATOM 591 C CA . ASN A 1 72 ? 16.914 -3.823 -10.231 1.00 85.50 72 ASN A CA 1
ATOM 592 C C . ASN A 1 72 ? 17.607 -4.506 -9.031 1.00 85.50 72 ASN A C 1
ATOM 594 O O . ASN A 1 72 ? 18.832 -4.479 -8.884 1.00 85.50 72 ASN A O 1
ATOM 598 N N . TYR A 1 73 ? 16.805 -5.105 -8.146 1.00 82.56 73 TYR A N 1
ATOM 599 C CA . TYR A 1 73 ? 17.270 -5.812 -6.959 1.00 82.56 73 TYR A CA 1
ATOM 600 C C . TYR A 1 73 ? 16.870 -7.280 -7.062 1.00 82.56 73 TYR A C 1
ATOM 602 O O . TYR A 1 73 ? 15.837 -7.704 -6.552 1.00 82.56 73 TYR A O 1
ATOM 610 N N . ASP A 1 74 ? 17.716 -8.031 -7.769 1.00 78.38 74 ASP A N 1
ATOM 611 C CA . ASP A 1 74 ? 17.555 -9.442 -8.141 1.00 78.38 74 ASP A CA 1
ATOM 612 C C . ASP A 1 74 ? 17.641 -10.378 -6.918 1.00 78.38 74 ASP A C 1
ATOM 614 O O . ASP A 1 74 ? 18.602 -11.118 -6.699 1.00 78.38 74 ASP A O 1
ATOM 618 N N . GLN A 1 75 ? 16.661 -10.251 -6.026 1.00 86.81 75 GLN A N 1
ATOM 619 C CA . GLN A 1 75 ? 16.508 -11.012 -4.797 1.00 86.81 75 GLN A CA 1
ATOM 620 C C . GLN A 1 75 ? 15.071 -11.500 -4.673 1.00 86.81 75 GLN A C 1
ATOM 622 O O . GLN A 1 75 ? 14.115 -10.813 -5.026 1.00 86.81 75 GLN A O 1
ATOM 627 N N . LYS A 1 76 ? 14.914 -12.694 -4.101 1.00 88.00 76 LYS A N 1
ATOM 628 C CA . LYS A 1 76 ? 13.597 -13.303 -3.900 1.00 88.00 76 LYS A CA 1
ATOM 629 C C . LYS A 1 76 ? 12.776 -12.532 -2.867 1.00 88.00 76 LYS A C 1
ATOM 631 O O . LYS A 1 76 ? 13.312 -12.044 -1.862 1.00 88.00 76 LYS A O 1
ATOM 636 N N . SER A 1 77 ? 11.463 -12.492 -3.078 1.00 90.44 77 SER A N 1
ATOM 637 C CA . SER A 1 77 ? 10.528 -12.013 -2.065 1.00 90.44 77 SER A CA 1
ATOM 638 C C . SER A 1 77 ? 10.465 -12.966 -0.868 1.00 90.44 77 SER A C 1
ATOM 640 O O . SER A 1 77 ? 10.644 -14.180 -0.979 1.00 90.44 77 SER A O 1
ATOM 642 N N . PHE A 1 78 ? 10.200 -12.397 0.300 1.00 87.50 78 PHE A N 1
ATOM 643 C CA . PHE A 1 78 ? 9.812 -13.111 1.499 1.00 87.50 78 PHE A CA 1
ATOM 644 C C . PHE A 1 78 ? 8.336 -13.491 1.387 1.00 87.50 78 PHE A C 1
ATOM 646 O O . PHE A 1 78 ? 7.450 -12.650 1.557 1.00 87.50 78 PHE A O 1
ATOM 653 N N . GLY A 1 79 ? 8.091 -14.766 1.096 1.00 83.00 79 GLY A N 1
ATOM 654 C CA . GLY A 1 79 ? 6.744 -15.296 0.928 1.00 83.00 79 GLY A CA 1
ATOM 655 C C . GLY A 1 79 ? 5.994 -14.694 -0.262 1.00 83.00 79 GLY A C 1
ATOM 656 O O . GLY A 1 79 ? 6.526 -13.914 -1.061 1.00 83.00 79 GLY A O 1
ATOM 657 N N . GLN A 1 80 ? 4.733 -15.097 -0.369 1.00 88.38 80 GLN A N 1
ATOM 658 C CA . GLN A 1 80 ? 3.746 -14.509 -1.260 1.00 88.38 80 GLN A CA 1
ATOM 659 C C . GLN A 1 80 ? 2.445 -14.360 -0.484 1.00 88.38 80 GLN A C 1
ATOM 661 O O . GLN A 1 80 ? 2.033 -15.271 0.233 1.00 88.38 80 GLN A O 1
ATOM 666 N N . PHE A 1 81 ? 1.803 -13.210 -0.640 1.00 94.50 81 PHE A N 1
ATOM 667 C CA . PHE A 1 81 ? 0.527 -12.912 -0.011 1.00 94.50 81 PHE A CA 1
ATOM 668 C C . PHE A 1 81 ? -0.474 -12.608 -1.109 1.00 94.50 81 PHE A C 1
ATOM 670 O O . PHE A 1 81 ? -0.186 -11.824 -2.007 1.00 94.50 81 PHE A O 1
ATOM 677 N N . SER A 1 82 ? -1.651 -13.223 -1.037 1.00 95.19 82 SER A N 1
ATOM 678 C CA . SER A 1 82 ? -2.703 -13.016 -2.041 1.00 95.19 82 SER A CA 1
ATOM 679 C C . SER A 1 82 ? -3.635 -11.858 -1.688 1.00 95.19 82 SER A C 1
ATOM 681 O O . SER A 1 82 ? -4.474 -11.455 -2.497 1.00 95.19 82 SER A O 1
ATOM 683 N N . ARG A 1 83 ? -3.551 -11.346 -0.452 1.00 97.56 83 ARG A N 1
ATOM 684 C CA . ARG A 1 83 ? -4.464 -10.336 0.088 1.00 97.56 83 ARG A CA 1
ATOM 685 C C . ARG A 1 83 ? -3.778 -9.432 1.104 1.00 97.56 83 ARG A C 1
ATOM 687 O O . ARG A 1 83 ? -2.925 -9.878 1.870 1.00 97.56 83 ARG A O 1
ATOM 694 N N . VAL A 1 84 ? -4.246 -8.190 1.173 1.00 98.31 84 VAL A N 1
ATOM 695 C CA . VAL A 1 84 ? -3.947 -7.250 2.258 1.00 98.31 84 VAL A CA 1
ATOM 696 C C . VAL A 1 84 ? -5.247 -6.750 2.869 1.00 98.31 84 VAL A C 1
ATOM 698 O O . VAL A 1 84 ? -6.174 -6.345 2.171 1.00 98.31 84 VAL A O 1
ATOM 701 N N . ARG A 1 85 ? -5.342 -6.793 4.191 1.00 98.06 85 ARG A N 1
ATOM 702 C CA . ARG A 1 85 ? -6.407 -6.163 4.960 1.00 98.06 85 ARG A CA 1
ATOM 703 C C . ARG A 1 85 ? -5.908 -4.801 5.421 1.00 98.06 85 ARG A C 1
ATOM 705 O O . ARG A 1 85 ? -5.009 -4.734 6.248 1.00 98.06 85 ARG A O 1
ATOM 712 N N . ILE A 1 86 ? -6.490 -3.736 4.882 1.00 98.19 86 ILE A N 1
ATOM 713 C CA . ILE A 1 86 ? -6.256 -2.376 5.361 1.00 98.19 86 ILE A CA 1
ATOM 714 C C . ILE A 1 86 ? -7.209 -2.132 6.521 1.00 98.19 86 ILE A C 1
ATOM 716 O O . ILE A 1 86 ? -8.429 -2.181 6.347 1.00 98.19 86 ILE A O 1
ATOM 720 N N . GLU A 1 87 ? -6.642 -1.895 7.693 1.00 97.81 87 GLU A N 1
ATOM 721 C CA . GLU A 1 87 ? -7.328 -1.502 8.909 1.00 97.81 87 GLU A CA 1
ATOM 722 C C . GLU A 1 87 ? -7.090 -0.023 9.164 1.00 97.81 87 GLU A C 1
ATOM 724 O O . GLU A 1 87 ? -5.967 0.424 9.407 1.00 97.81 87 GLU A O 1
ATOM 729 N N . TYR A 1 88 ? -8.175 0.733 9.128 1.00 97.69 88 TYR A N 1
ATOM 730 C CA . TYR A 1 88 ? -8.164 2.112 9.547 1.00 97.69 88 TYR A CA 1
ATOM 731 C C . TYR A 1 88 ? -8.492 2.194 11.037 1.00 97.69 88 TYR A C 1
ATOM 733 O O . TYR A 1 88 ? -9.576 1.798 11.476 1.00 97.69 88 TYR A O 1
ATOM 741 N N . GLN A 1 89 ? -7.538 2.711 11.803 1.00 97.19 89 GLN A N 1
ATOM 742 C CA . GLN A 1 89 ? -7.644 2.948 13.238 1.00 97.19 89 GLN A CA 1
ATOM 743 C C . GLN A 1 89 ? -7.335 4.433 13.479 1.00 97.19 89 GLN A C 1
ATOM 745 O O . GLN A 1 89 ? -6.166 4.807 13.399 1.00 97.19 89 GLN A O 1
ATOM 750 N N . PRO A 1 90 ? -8.339 5.295 13.742 1.00 96.00 90 PRO A N 1
ATOM 751 C CA . PRO A 1 90 ? -8.164 6.751 13.801 1.00 96.00 90 PRO A CA 1
ATOM 752 C C . PRO A 1 90 ? -6.978 7.223 14.653 1.00 96.00 90 PRO A C 1
ATOM 754 O O . PRO A 1 90 ? -6.263 8.141 14.246 1.00 96.00 90 PRO A O 1
ATOM 757 N N . ASP A 1 91 ? -6.751 6.552 15.785 1.00 96.56 91 ASP A N 1
ATOM 758 C CA . ASP A 1 91 ? -5.738 6.902 16.786 1.00 96.56 91 ASP A CA 1
ATOM 759 C C . ASP A 1 91 ? -4.346 6.310 16.504 1.00 96.56 91 ASP A C 1
ATOM 761 O O . ASP A 1 91 ? -3.371 6.671 17.174 1.00 96.56 91 ASP A O 1
ATOM 765 N N . ALA A 1 92 ? -4.219 5.420 15.511 1.00 96.44 92 ALA A N 1
ATOM 766 C CA . ALA A 1 92 ? -2.936 4.837 15.142 1.00 96.44 92 ALA A CA 1
ATOM 767 C C . ALA A 1 92 ? -1.975 5.92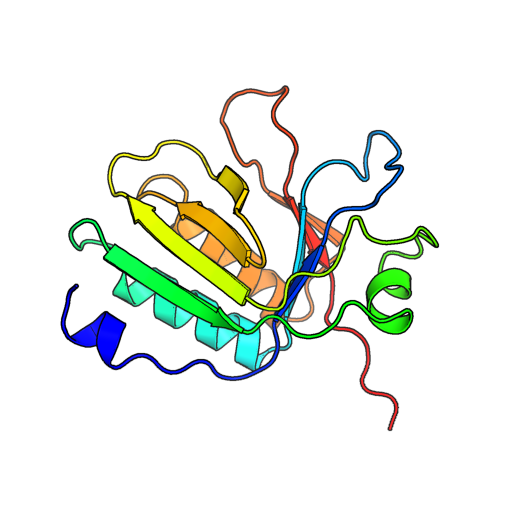6 14.640 1.00 96.44 92 ALA A C 1
ATOM 769 O O . ALA A 1 92 ? -2.251 6.663 13.690 1.00 96.44 92 ALA A O 1
ATOM 770 N N . GLN A 1 93 ? -0.822 6.024 15.300 1.00 96.31 93 GLN A N 1
ATOM 771 C CA . GLN A 1 93 ? 0.172 7.064 15.022 1.00 96.31 93 GLN A CA 1
ATOM 772 C C . GLN A 1 93 ? 1.085 6.714 13.847 1.00 96.31 93 GLN A C 1
ATOM 774 O O . GLN A 1 93 ? 1.546 7.602 13.125 1.00 96.31 93 GLN A O 1
ATOM 779 N N . ASP A 1 94 ? 1.329 5.422 13.660 1.00 97.19 94 ASP A N 1
ATOM 780 C CA . ASP A 1 94 ? 2.310 4.887 12.731 1.00 97.19 94 ASP A CA 1
ATOM 781 C C . ASP A 1 94 ? 1.649 3.994 11.683 1.00 97.19 94 ASP A C 1
ATOM 783 O O . ASP A 1 94 ? 0.558 3.458 11.882 1.00 97.19 94 ASP A O 1
ATOM 787 N N . LEU A 1 95 ? 2.329 3.850 10.549 1.00 97.75 95 LEU A N 1
ATOM 788 C CA . LEU A 1 95 ? 2.004 2.846 9.552 1.00 97.75 95 LEU A CA 1
ATOM 789 C C . LEU A 1 95 ? 2.633 1.525 9.985 1.00 97.75 95 LEU A C 1
ATOM 791 O O . LEU A 1 95 ? 3.840 1.457 10.226 1.00 97.75 95 LEU A O 1
ATOM 795 N N . SER A 1 96 ? 1.831 0.470 10.047 1.00 97.38 96 SER A N 1
ATOM 796 C CA . SER A 1 96 ? 2.330 -0.879 10.297 1.00 97.38 96 SER A CA 1
ATOM 797 C C . SER A 1 96 ? 1.848 -1.821 9.205 1.00 97.38 96 SER A C 1
ATOM 799 O O . SER A 1 96 ? 0.780 -1.643 8.625 1.00 97.38 96 SER A O 1
ATOM 801 N N . LEU A 1 97 ? 2.683 -2.804 8.886 1.00 97.62 97 LEU A N 1
ATOM 802 C CA . LEU A 1 97 ? 2.362 -3.849 7.932 1.00 97.62 97 LEU A CA 1
ATOM 803 C C . LEU A 1 97 ? 3.053 -5.120 8.391 1.00 97.62 97 LEU A C 1
ATOM 805 O O . LEU A 1 97 ? 4.274 -5.138 8.576 1.00 97.62 97 LEU A O 1
ATOM 809 N N . HIS A 1 98 ? 2.273 -6.165 8.608 1.00 95.69 98 HIS A N 1
ATOM 810 C CA . HIS A 1 98 ? 2.783 -7.440 9.085 1.00 95.69 98 HIS A CA 1
ATOM 811 C C . HIS A 1 98 ? 2.022 -8.606 8.447 1.00 95.69 98 HIS A C 1
ATOM 813 O O . HIS A 1 98 ? 0.859 -8.449 8.065 1.00 95.69 98 HIS A O 1
ATOM 819 N N . PRO A 1 99 ? 2.669 -9.773 8.304 1.00 95.69 99 PRO A N 1
ATOM 820 C CA . PRO A 1 99 ? 1.986 -10.999 7.931 1.00 95.69 99 PRO A CA 1
ATOM 821 C C . PRO A 1 99 ? 1.058 -11.468 9.052 1.00 95.69 99 PRO A C 1
ATOM 823 O O . PRO A 1 99 ? 1.447 -11.483 10.218 1.00 95.69 99 PRO A O 1
ATOM 826 N N . GLU A 1 100 ? -0.133 -11.920 8.684 1.00 95.19 100 GLU A N 1
ATOM 827 C CA . GLU A 1 100 ? -1.043 -12.658 9.553 1.00 95.19 100 GLU A CA 1
ATOM 828 C C . GLU A 1 100 ? -1.618 -13.822 8.740 1.00 95.19 100 GLU A C 1
ATOM 830 O O . GLU A 1 100 ? -2.429 -13.616 7.837 1.00 95.19 100 GLU A O 1
ATOM 835 N N . ASN A 1 101 ? -1.192 -15.050 9.041 1.00 87.81 101 ASN A N 1
ATOM 836 C CA . ASN A 1 101 ? -1.528 -16.245 8.258 1.00 87.81 101 ASN A CA 1
ATOM 837 C C . ASN A 1 101 ? -1.152 -16.091 6.765 1.00 87.81 101 ASN A C 1
ATOM 839 O O . ASN A 1 101 ? 0.022 -15.937 6.435 1.00 87.81 101 ASN A O 1
ATOM 843 N N . ASP A 1 102 ? -2.137 -16.135 5.866 1.00 87.62 102 ASP A N 1
ATOM 844 C CA . ASP A 1 102 ? -2.009 -16.077 4.404 1.00 87.62 102 ASP A CA 1
ATOM 845 C C . ASP A 1 102 ? -2.186 -14.662 3.817 1.00 87.62 102 ASP A C 1
ATOM 847 O O . ASP A 1 102 ? -2.221 -14.477 2.594 1.00 87.62 102 ASP A O 1
ATOM 851 N N . ARG A 1 103 ? -2.305 -13.646 4.679 1.00 95.25 103 ARG A N 1
ATOM 852 C CA . ARG A 1 103 ? -2.552 -12.253 4.292 1.00 95.25 103 ARG A CA 1
ATOM 853 C C . ARG A 1 103 ? -1.593 -11.289 4.974 1.00 95.25 103 ARG A C 1
ATOM 855 O O . ARG A 1 103 ? -0.944 -11.602 5.967 1.00 95.25 103 ARG A O 1
ATOM 862 N N . LEU A 1 104 ? -1.567 -10.073 4.452 1.00 97.88 104 LEU A N 1
ATOM 863 C CA . LEU A 1 104 ? -0.974 -8.929 5.127 1.00 97.88 104 LEU A CA 1
ATOM 864 C C . LEU A 1 104 ? -2.042 -8.136 5.881 1.00 97.88 104 LEU A C 1
ATOM 866 O O . LEU A 1 104 ? -3.181 -8.030 5.420 1.00 97.88 104 LEU A O 1
ATOM 870 N N . VAL A 1 105 ? -1.663 -7.532 7.002 1.00 98.44 105 VAL A N 1
ATOM 871 C CA . VAL A 1 105 ? -2.485 -6.565 7.738 1.00 98.44 105 VAL A CA 1
ATOM 872 C C . VAL A 1 105 ? -1.754 -5.233 7.758 1.00 98.44 105 VAL A C 1
ATOM 874 O O . VAL A 1 105 ? -0.667 -5.128 8.324 1.00 98.44 105 VAL A O 1
ATOM 877 N N . LEU A 1 106 ? -2.342 -4.234 7.097 1.00 98.50 106 LEU A N 1
ATOM 878 C CA . LEU A 1 106 ? -1.862 -2.858 7.052 1.00 98.50 106 LEU A CA 1
ATOM 879 C C . LEU A 1 106 ? -2.690 -2.025 8.022 1.00 98.50 106 LEU A C 1
ATOM 881 O O . LEU A 1 106 ? -3.890 -1.879 7.804 1.00 98.50 106 LEU A O 1
ATOM 885 N N . THR A 1 107 ? -2.071 -1.428 9.035 1.00 98.44 107 THR A N 1
ATOM 886 C CA . THR A 1 107 ? -2.748 -0.471 9.918 1.00 98.44 107 THR A CA 1
ATOM 887 C C . THR A 1 107 ? -2.363 0.955 9.549 1.00 98.44 107 THR A C 1
ATOM 889 O O . THR A 1 107 ? -1.184 1.270 9.365 1.00 98.44 107 THR A O 1
ATOM 892 N N . VAL A 1 108 ? -3.366 1.825 9.449 1.00 98.06 108 VAL A N 1
ATOM 893 C CA . VAL A 1 108 ? -3.203 3.252 9.164 1.00 98.06 108 VAL A CA 1
ATOM 894 C C . VAL A 1 108 ? -4.177 4.073 10.006 1.00 98.06 108 VAL A C 1
ATOM 896 O O . VAL A 1 108 ? -5.341 3.711 10.151 1.00 98.06 108 VAL A O 1
ATOM 899 N N . GLY A 1 109 ? -3.709 5.192 10.555 1.00 97.12 109 GLY A N 1
ATOM 900 C CA . GLY A 1 109 ? -4.550 6.164 11.255 1.00 97.12 109 GLY A CA 1
ATOM 901 C C . GLY A 1 109 ? -4.505 7.546 10.620 1.00 97.12 109 GLY A C 1
ATOM 902 O O . GLY A 1 109 ? -3.767 7.779 9.656 1.00 97.12 109 GLY A O 1
ATOM 903 N N . ASN A 1 110 ? -5.280 8.477 11.182 1.00 95.38 110 ASN A N 1
ATOM 904 C CA . ASN A 1 110 ? -5.475 9.831 10.642 1.00 95.38 110 ASN A CA 1
ATOM 905 C C . ASN A 1 110 ? -4.159 10.526 10.292 1.00 95.38 110 ASN A C 1
ATOM 907 O O . ASN A 1 110 ? -4.008 11.116 9.223 1.00 95.38 110 ASN A O 1
ATOM 911 N N . ARG A 1 111 ? -3.178 10.403 11.188 1.00 95.44 111 ARG A N 1
ATOM 912 C CA . ARG A 1 111 ? -1.904 11.112 11.106 1.00 95.44 111 ARG A CA 1
ATOM 913 C C . ARG A 1 111 ? -1.113 10.822 9.830 1.00 95.44 111 ARG A C 1
ATOM 915 O O . ARG A 1 111 ? -0.422 11.705 9.329 1.00 95.44 111 ARG A O 1
ATOM 922 N N . ARG A 1 112 ? -1.158 9.583 9.332 1.00 96.19 112 ARG A N 1
ATOM 923 C CA . ARG A 1 112 ? -0.328 9.131 8.198 1.00 96.19 112 ARG A CA 1
ATOM 924 C C . ARG A 1 112 ? -1.133 8.675 6.991 1.00 96.19 112 ARG A C 1
ATOM 926 O O . ARG A 1 112 ? -0.531 8.415 5.951 1.00 96.19 112 ARG A O 1
ATOM 933 N N . LEU A 1 113 ? -2.463 8.643 7.090 1.00 96.69 113 LEU A N 1
ATOM 934 C CA . LEU A 1 113 ? -3.352 8.281 5.987 1.00 96.69 113 LEU A CA 1
ATOM 935 C C . LEU A 1 113 ? -3.087 9.134 4.749 1.00 96.69 113 LEU A C 1
ATOM 937 O O . LEU A 1 113 ? -2.857 8.584 3.675 1.00 96.69 113 LEU A O 1
ATOM 941 N N . GLN A 1 114 ? -3.028 10.460 4.903 1.00 95.62 114 GLN A N 1
ATOM 942 C CA . GLN A 1 114 ? -2.762 11.355 3.776 1.00 95.62 114 GLN A CA 1
ATOM 943 C C . GLN A 1 114 ? -1.384 11.093 3.156 1.00 95.62 114 GLN A C 1
ATOM 945 O O . GLN A 1 114 ? -1.255 11.102 1.939 1.00 95.62 114 GLN A O 1
ATOM 950 N N . LYS A 1 115 ? -0.361 10.790 3.968 1.00 97.06 115 LYS A N 1
ATOM 951 C CA . LYS A 1 115 ? 0.982 10.484 3.457 1.00 97.06 115 LYS A CA 1
ATOM 952 C C . LYS A 1 115 ? 0.999 9.195 2.634 1.00 97.06 115 LYS A C 1
ATOM 954 O O . LYS A 1 115 ? 1.659 9.158 1.599 1.00 97.06 115 LYS A O 1
ATOM 959 N N . LEU A 1 116 ? 0.274 8.168 3.079 1.00 97.88 116 LEU A N 1
ATOM 960 C CA . LEU A 1 116 ? 0.109 6.925 2.328 1.00 97.88 116 LEU A CA 1
ATOM 961 C C . LEU A 1 116 ? -0.672 7.165 1.028 1.00 97.88 116 LEU A C 1
ATOM 963 O O . LEU A 1 116 ? -0.251 6.703 -0.027 1.00 97.88 116 LEU A O 1
ATOM 967 N N . ALA A 1 117 ? -1.764 7.931 1.083 1.00 97.62 117 ALA A N 1
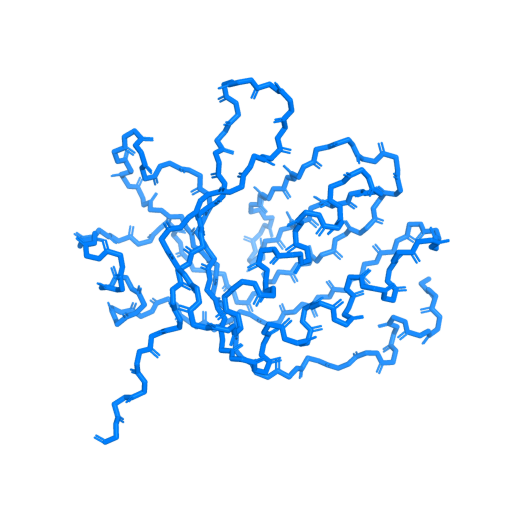ATOM 968 C CA . ALA A 1 117 ? -2.548 8.281 -0.098 1.00 97.62 117 ALA A CA 1
ATOM 969 C C . ALA A 1 117 ? -1.721 9.072 -1.128 1.00 97.62 117 ALA A C 1
ATOM 971 O O . ALA A 1 117 ? -1.769 8.749 -2.312 1.00 97.62 117 ALA A O 1
ATOM 972 N N . SER A 1 118 ? -0.917 10.046 -0.684 1.00 96.81 118 SER A N 1
ATOM 973 C CA . SER A 1 118 ? -0.003 10.796 -1.553 1.00 96.81 118 SER A CA 1
ATOM 974 C C . SER A 1 118 ? 1.044 9.903 -2.213 1.00 96.81 118 SER A C 1
ATOM 976 O O . SER A 1 118 ? 1.303 10.085 -3.392 1.00 96.81 118 SER A O 1
ATOM 978 N N . ALA A 1 119 ? 1.585 8.901 -1.512 1.00 97.50 119 ALA A N 1
ATOM 979 C CA . ALA A 1 119 ? 2.527 7.961 -2.122 1.00 97.50 119 ALA A CA 1
ATOM 980 C C . ALA A 1 119 ? 1.898 7.199 -3.303 1.00 97.50 119 ALA A C 1
ATOM 982 O O . ALA A 1 119 ? 2.527 7.033 -4.341 1.00 97.50 119 ALA A O 1
ATOM 983 N N . PHE A 1 120 ? 0.630 6.790 -3.192 1.00 97.69 120 PHE A N 1
ATOM 984 C CA . PHE A 1 120 ? -0.081 6.192 -4.327 1.00 97.69 120 PHE A CA 1
ATOM 985 C C . PHE A 1 120 ? -0.396 7.202 -5.436 1.00 97.69 120 PHE A C 1
ATOM 987 O O . PHE A 1 120 ? -0.437 6.805 -6.596 1.00 97.69 120 PHE A O 1
ATOM 994 N N . THR A 1 121 ? -0.594 8.487 -5.114 1.00 96.81 121 THR A N 1
ATOM 995 C CA . THR A 1 121 ? -0.725 9.540 -6.136 1.00 96.81 121 THR A CA 1
ATOM 996 C C . THR A 1 121 ? 0.567 9.664 -6.926 1.00 96.81 121 THR A C 1
ATOM 998 O O . THR A 1 121 ? 0.514 9.692 -8.147 1.00 96.81 121 THR A O 1
ATOM 1001 N N . ASP A 1 122 ? 1.711 9.692 -6.240 1.00 96.12 122 ASP A N 1
ATOM 1002 C CA . ASP A 1 122 ? 3.018 9.815 -6.881 1.00 96.12 122 ASP A CA 1
ATOM 1003 C C . ASP A 1 122 ? 3.272 8.622 -7.815 1.00 96.12 122 ASP A C 1
ATOM 1005 O O . ASP A 1 122 ? 3.650 8.828 -8.962 1.00 96.12 122 ASP A O 1
ATOM 1009 N N . VAL A 1 123 ? 2.969 7.387 -7.388 1.00 95.25 123 VAL A N 1
ATOM 1010 C CA . VAL A 1 123 ? 3.075 6.198 -8.263 1.00 95.25 123 VAL A CA 1
ATOM 1011 C C . VAL A 1 123 ? 2.128 6.262 -9.466 1.00 95.25 123 VAL A C 1
ATOM 1013 O O . VAL A 1 123 ? 2.493 5.831 -10.555 1.00 95.25 123 VAL A O 1
ATOM 1016 N N . GLU A 1 124 ? 0.920 6.810 -9.300 1.00 94.38 124 GLU A N 1
ATOM 1017 C CA . GLU A 1 124 ? -0.059 6.928 -10.391 1.00 94.38 124 GLU A CA 1
ATOM 1018 C C . GLU A 1 124 ? 0.429 7.814 -11.544 1.00 94.38 124 GLU A C 1
ATOM 1020 O O . GLU A 1 124 ? 0.092 7.544 -12.695 1.00 94.38 124 GLU A O 1
ATOM 1025 N N . ILE A 1 125 ? 1.195 8.866 -11.240 1.00 91.88 125 ILE A N 1
ATOM 1026 C CA . ILE A 1 125 ? 1.682 9.860 -12.212 1.00 91.88 125 ILE A CA 1
ATOM 1027 C C . ILE A 1 125 ? 3.113 9.566 -12.688 1.00 91.88 125 ILE A C 1
ATOM 1029 O O . ILE A 1 125 ? 3.899 10.484 -12.914 1.00 91.88 125 ILE A O 1
ATOM 1033 N N . ASP A 1 126 ? 3.448 8.281 -12.822 1.00 84.12 126 ASP A N 1
ATOM 1034 C CA . ASP A 1 126 ? 4.772 7.772 -13.210 1.00 84.12 126 ASP A CA 1
ATOM 1035 C C . ASP A 1 126 ? 5.906 8.094 -12.218 1.00 84.12 126 ASP A C 1
ATOM 1037 O O . ASP A 1 126 ? 7.089 8.125 -12.575 1.00 84.12 126 ASP A O 1
ATOM 1041 N N . GLY A 1 127 ? 5.575 8.282 -10.942 1.00 81.44 127 GLY A N 1
ATOM 1042 C CA . GLY A 1 127 ? 6.546 8.279 -9.852 1.00 81.44 127 GLY A CA 1
ATOM 1043 C C . GLY A 1 127 ? 6.963 6.863 -9.438 1.00 81.44 127 GLY A C 1
ATOM 1044 O O . GLY A 1 127 ? 6.234 5.883 -9.577 1.00 81.44 127 GLY A O 1
ATOM 1045 N N . GLY A 1 128 ? 8.164 6.755 -8.884 1.00 89.75 128 GLY A N 1
ATOM 1046 C CA . GLY A 1 128 ? 8.739 5.520 -8.363 1.00 89.75 128 GLY A CA 1
ATOM 1047 C C . GLY A 1 128 ? 10.131 5.788 -7.801 1.00 89.75 128 GLY A C 1
ATOM 1048 O O . GLY A 1 128 ? 10.637 6.902 -7.925 1.00 89.75 128 GLY A O 1
ATOM 1049 N N . ASP A 1 129 ? 10.720 4.790 -7.145 1.00 93.94 129 ASP A N 1
ATOM 1050 C CA . ASP A 1 129 ? 12.016 4.906 -6.462 1.00 93.94 129 ASP A CA 1
ATOM 1051 C C . ASP A 1 129 ? 12.025 5.981 -5.363 1.00 93.94 129 ASP A C 1
ATOM 1053 O O . ASP A 1 129 ? 12.851 6.893 -5.310 1.00 93.94 129 ASP A O 1
ATOM 1057 N N . PHE A 1 130 ? 11.053 5.886 -4.455 1.00 95.06 130 PHE A N 1
ATOM 1058 C CA . PHE A 1 130 ? 11.016 6.732 -3.268 1.00 95.06 130 PHE A CA 1
ATOM 1059 C C . PHE A 1 130 ? 10.499 5.974 -2.051 1.00 95.06 130 PHE A C 1
ATOM 1061 O O . PHE A 1 130 ? 9.822 4.953 -2.155 1.00 95.06 130 PHE A O 1
ATOM 1068 N N . GLY A 1 131 ? 10.822 6.494 -0.868 1.00 94.94 131 GLY A N 1
ATOM 1069 C CA . GLY A 1 131 ? 10.395 5.927 0.402 1.00 94.94 131 GLY A CA 1
ATOM 1070 C C . GLY A 1 131 ? 9.528 6.886 1.207 1.00 94.94 131 GLY A C 1
ATOM 1071 O O . GLY A 1 131 ? 9.781 8.092 1.240 1.00 94.94 131 GLY A O 1
ATOM 1072 N N . ILE A 1 132 ? 8.550 6.351 1.935 1.00 96.12 132 ILE A N 1
ATOM 1073 C CA . ILE A 1 132 ? 7.843 7.090 2.985 1.00 96.12 132 ILE A CA 1
ATOM 1074 C C . ILE A 1 132 ? 8.242 6.583 4.368 1.00 96.12 132 ILE A C 1
ATOM 1076 O O . ILE A 1 132 ? 8.492 5.396 4.587 1.00 96.12 132 ILE A O 1
ATOM 1080 N N . ARG A 1 133 ? 8.259 7.504 5.334 1.00 95.25 133 ARG A N 1
ATOM 1081 C CA . ARG A 1 133 ? 8.432 7.161 6.746 1.00 95.25 133 ARG A CA 1
ATOM 1082 C C . ARG A 1 133 ? 7.149 6.575 7.314 1.00 95.25 133 ARG A C 1
ATOM 1084 O O . ARG A 1 133 ? 6.085 7.189 7.230 1.00 95.25 133 ARG A O 1
ATOM 1091 N N . THR A 1 134 ? 7.294 5.435 7.968 1.00 95.69 134 THR A N 1
ATOM 1092 C CA . THR A 1 134 ? 6.214 4.716 8.649 1.00 95.69 134 THR A CA 1
ATOM 1093 C C . THR A 1 134 ? 5.970 5.229 10.064 1.00 95.69 134 THR A C 1
ATOM 1095 O O . THR A 1 134 ? 4.853 5.139 10.556 1.00 95.69 134 THR A O 1
ATOM 1098 N N . SER A 1 135 ? 6.986 5.831 10.686 1.00 95.81 135 SER A N 1
ATOM 1099 C CA . SER A 1 135 ? 6.963 6.357 12.052 1.00 95.81 135 SER A CA 1
ATOM 1100 C C . SER A 1 135 ? 7.831 7.615 12.181 1.00 95.81 135 SER A C 1
ATOM 1102 O O . SER A 1 135 ? 8.625 7.937 11.292 1.00 95.81 135 SER A O 1
ATOM 1104 N N . ASP A 1 136 ? 7.691 8.339 13.294 1.00 93.12 136 ASP A N 1
ATOM 1105 C CA . ASP A 1 136 ? 8.623 9.406 13.690 1.00 93.12 136 ASP A CA 1
ATOM 1106 C C . ASP A 1 136 ? 9.924 8.827 14.260 1.00 93.12 136 ASP A C 1
ATOM 1108 O O . ASP A 1 136 ? 10.957 9.503 14.305 1.00 93.12 136 ASP A O 1
ATOM 1112 N N . ASN A 1 137 ? 9.896 7.553 14.662 1.00 93.25 137 ASN A N 1
ATOM 1113 C CA . ASN A 1 137 ? 11.088 6.824 15.043 1.00 93.25 137 ASN A CA 1
ATOM 1114 C C . ASN A 1 137 ? 12.021 6.685 13.831 1.00 93.25 137 ASN A C 1
ATOM 1116 O O . ASN A 1 137 ? 11.747 5.937 12.896 1.00 93.25 137 ASN A O 1
ATOM 1120 N N . ARG A 1 138 ? 13.181 7.348 13.887 1.00 87.62 138 ARG A N 1
ATOM 1121 C CA . ARG A 1 138 ? 14.205 7.318 12.825 1.00 87.62 138 ARG A CA 1
ATOM 1122 C C . ARG A 1 138 ? 14.791 5.929 12.551 1.00 87.62 138 ARG A C 1
ATOM 1124 O O . ARG A 1 138 ? 15.496 5.768 11.562 1.00 87.62 138 ARG A O 1
ATOM 1131 N N . ARG A 1 139 ? 14.557 4.952 13.434 1.00 88.38 139 ARG A N 1
ATOM 1132 C CA . ARG A 1 139 ? 14.975 3.554 13.249 1.00 88.38 139 ARG A CA 1
ATOM 1133 C C . ARG A 1 139 ? 13.913 2.692 12.566 1.00 88.38 139 ARG A C 1
ATOM 1135 O O . ARG A 1 139 ? 14.221 1.553 12.228 1.00 88.38 139 ARG A O 1
ATOM 1142 N N . ALA A 1 140 ? 12.685 3.190 12.410 1.00 90.44 140 ALA A N 1
ATOM 1143 C CA . ALA A 1 140 ? 11.633 2.451 11.730 1.00 90.44 140 ALA A CA 1
ATOM 1144 C C . ALA A 1 140 ? 11.975 2.286 10.245 1.00 90.44 140 ALA A C 1
ATOM 1146 O O . ALA A 1 140 ? 12.476 3.210 9.602 1.00 90.44 140 ALA A O 1
ATOM 1147 N N . GLU A 1 141 ? 11.702 1.098 9.708 1.00 93.06 141 GLU A N 1
ATOM 1148 C CA . GLU A 1 141 ? 11.910 0.817 8.290 1.00 93.06 141 GLU A CA 1
ATOM 1149 C C . GLU A 1 141 ? 10.984 1.702 7.446 1.00 93.06 141 GLU A C 1
ATOM 1151 O O . GLU A 1 141 ? 9.805 1.892 7.769 1.00 93.06 141 GLU A O 1
ATOM 1156 N N . HIS A 1 142 ? 11.524 2.261 6.367 1.00 94.12 142 HIS A N 1
ATOM 1157 C CA . HIS A 1 142 ? 10.723 2.977 5.384 1.00 94.12 142 HIS A CA 1
ATOM 1158 C C . HIS A 1 142 ? 9.931 1.986 4.532 1.00 94.12 142 HIS A C 1
ATOM 1160 O O . HIS A 1 142 ? 10.283 0.810 4.424 1.00 94.12 142 HIS A O 1
ATOM 1166 N N . TRP A 1 143 ? 8.860 2.476 3.918 1.00 96.81 143 TRP A N 1
ATOM 1167 C CA . TRP A 1 143 ? 8.179 1.748 2.854 1.00 96.81 143 TRP A CA 1
ATOM 1168 C C . TRP A 1 143 ? 8.555 2.344 1.514 1.00 96.81 143 TRP A C 1
ATOM 1170 O O . TRP A 1 143 ? 8.451 3.558 1.347 1.00 96.81 143 TRP A O 1
ATOM 1180 N N . MET A 1 144 ? 8.992 1.491 0.594 1.00 96.94 144 MET A N 1
ATOM 1181 C CA . MET A 1 144 ? 9.470 1.885 -0.726 1.00 96.94 144 MET A CA 1
ATOM 1182 C C . MET A 1 144 ? 8.365 1.729 -1.766 1.00 96.94 144 MET A C 1
ATOM 1184 O O . MET A 1 144 ? 7.645 0.734 -1.758 1.00 96.94 144 MET A O 1
ATOM 1188 N N . PHE A 1 145 ? 8.263 2.685 -2.676 1.00 96.94 145 PHE A N 1
ATOM 1189 C CA . PHE A 1 145 ? 7.289 2.717 -3.757 1.00 96.94 145 PHE A CA 1
ATOM 1190 C C . PHE A 1 145 ? 8.021 2.685 -5.095 1.00 96.94 145 PHE A C 1
ATOM 1192 O O . PHE A 1 145 ? 9.024 3.374 -5.284 1.00 96.94 145 PHE A O 1
ATOM 1199 N N . TRP A 1 146 ? 7.524 1.863 -6.011 1.00 95.81 146 TRP A N 1
ATOM 1200 C CA . TRP A 1 146 ? 8.141 1.594 -7.307 1.00 95.81 146 TRP A CA 1
ATOM 1201 C C . TRP A 1 146 ? 7.119 1.752 -8.421 1.00 95.81 146 TRP A C 1
ATOM 1203 O O . TRP A 1 146 ? 5.924 1.544 -8.199 1.00 95.81 146 TRP A O 1
ATOM 1213 N N . TRP A 1 147 ? 7.607 2.044 -9.627 1.00 93.38 147 TRP A N 1
ATOM 1214 C CA . TRP A 1 147 ? 6.785 2.014 -10.833 1.00 93.38 147 TRP A CA 1
ATOM 1215 C C . TRP A 1 147 ? 6.052 0.671 -10.976 1.00 93.38 147 TRP A C 1
ATOM 1217 O O . TRP A 1 147 ? 6.557 -0.361 -10.511 1.00 93.38 147 TRP A O 1
ATOM 1227 N N . PRO A 1 148 ? 4.874 0.645 -11.620 1.00 90.81 148 PRO A N 1
ATOM 1228 C CA . PRO A 1 148 ? 4.271 -0.612 -12.035 1.00 90.81 148 PRO A CA 1
ATOM 1229 C C . PRO A 1 148 ? 5.217 -1.382 -12.970 1.00 90.81 148 PRO A C 1
ATOM 1231 O O . PRO A 1 148 ? 5.950 -0.768 -13.755 1.00 90.81 148 PRO A O 1
ATOM 1234 N N . PRO A 1 149 ? 5.220 -2.728 -12.920 1.00 85.81 149 PRO A N 1
ATOM 1235 C CA . PRO A 1 149 ? 5.924 -3.521 -13.917 1.00 85.81 149 PRO A CA 1
ATOM 1236 C C . PRO A 1 149 ? 5.393 -3.155 -15.307 1.00 85.81 149 PRO A C 1
ATOM 1238 O O . PRO A 1 149 ? 4.185 -3.031 -15.507 1.00 85.81 149 PRO A O 1
ATOM 1241 N N . ARG A 1 150 ? 6.296 -2.968 -16.275 1.00 79.00 150 ARG A N 1
ATOM 1242 C CA . ARG A 1 150 ? 5.892 -2.685 -17.656 1.00 79.00 150 ARG A CA 1
ATOM 1243 C C . ARG A 1 150 ? 5.091 -3.869 -18.182 1.00 79.00 150 ARG A C 1
ATOM 1245 O O . ARG A 1 150 ? 5.579 -4.999 -18.146 1.00 79.00 150 ARG A O 1
ATOM 1252 N N . GLU A 1 151 ? 3.893 -3.613 -18.695 1.00 63.44 151 GLU A N 1
ATOM 1253 C CA . GLU A 1 151 ? 3.169 -4.634 -19.440 1.00 63.44 151 GLU A CA 1
ATOM 1254 C C . GLU A 1 151 ? 3.988 -4.968 -20.690 1.00 63.44 151 GLU A C 1
ATOM 1256 O O . GLU A 1 151 ? 4.306 -4.095 -21.501 1.00 63.44 151 GLU A O 1
ATOM 1261 N N . ARG A 1 152 ? 4.412 -6.230 -20.808 1.00 52.84 152 ARG A N 1
ATOM 1262 C CA . ARG A 1 152 ? 4.982 -6.728 -22.058 1.00 52.84 152 ARG A CA 1
ATOM 1263 C C . ARG A 1 152 ? 3.830 -6.816 -23.054 1.00 52.84 152 ARG A C 1
ATOM 1265 O O . ARG A 1 152 ? 2.970 -7.678 -22.897 1.00 52.84 152 ARG A O 1
ATOM 1272 N N . ASN A 1 153 ? 3.808 -5.888 -24.004 1.00 40.53 153 ASN A N 1
ATOM 1273 C CA . ASN A 1 153 ? 2.988 -5.987 -25.209 1.00 40.53 153 ASN A CA 1
ATOM 1274 C C . ASN A 1 153 ? 3.590 -7.034 -26.155 1.00 40.53 153 ASN A C 1
ATOM 1276 O O . ASN A 1 153 ? 4.844 -7.095 -26.213 1.00 40.53 153 ASN A O 1
#

Foldseek 3Di:
DPPVLVPQDADFAKAKFAFPDDDPLRGDIEIETELSRLVSLLVNLVVLPPDAKDKDKDFHDWDDVLNVCQVPNRTDTDDTAGMEMEIEHAPDQFWDWDDDPRYIYTYDHNNCSVVVSVLSVCLNVVHAADWDGRHPPPPDRTYGYTHDRDPDD

Radius of gyration: 14.66 Å; chains: 1; bounding box: 42×28×42 Å

pLDDT: mean 92.3, std 8.3, range [40.53, 98.5]